Protein AF-A0A7X7K7S8-F1 (afdb_monomer_lite)

Sequence (73 aa):
MKNESPTAAPAQLGIGARLSIHPHRDDFVPVILGALADAEEAGLTAGLVLETDAVSTYVGARQSPAEERLARY

pLDDT: mean 81.68, std 13.73, range [46.84, 97.19]

Radius of gyration: 15.52 Å; chains: 1; bounding box: 52×18×32 Å

Structure (mmCIF, N/CA/C/O backbone):
data_AF-A0A7X7K7S8-F1
#
_entry.id   AF-A0A7X7K7S8-F1
#
loop_
_atom_site.group_PDB
_atom_site.id
_atom_site.type_symbol
_atom_site.label_atom_id
_atom_site.label_alt_id
_atom_site.label_comp_id
_atom_site.label_asym_id
_atom_site.label_entity_id
_atom_site.label_seq_id
_atom_site.pdbx_PDB_ins_code
_atom_site.Cartn_x
_atom_site.Cartn_y
_atom_site.Cartn_z
_atom_site.occupancy
_atom_site.B_iso_or_equiv
_atom_site.auth_seq_id
_atom_site.auth_comp_id
_atom_site.auth_asym_id
_atom_site.auth_atom_id
_atom_site.pdbx_PDB_model_num
ATOM 1 N N . MET A 1 1 ? -38.659 6.086 12.756 1.00 46.84 1 MET A N 1
ATOM 2 C CA . MET A 1 1 ? -37.281 5.551 12.717 1.00 46.84 1 MET A CA 1
ATOM 3 C C . MET A 1 1 ? -36.380 6.563 13.399 1.00 46.84 1 MET A C 1
ATOM 5 O O . MET A 1 1 ? -36.450 7.727 13.031 1.00 46.84 1 MET A O 1
ATOM 9 N N . LYS A 1 2 ? -35.636 6.177 14.443 1.00 47.25 2 LYS A N 1
ATOM 10 C CA . LYS A 1 2 ? -34.587 7.049 14.993 1.00 47.25 2 LYS A CA 1
ATOM 11 C C . LYS A 1 2 ? -33.462 7.079 13.959 1.00 47.25 2 LYS A C 1
ATOM 13 O O . LYS A 1 2 ? -32.988 6.014 13.581 1.00 47.25 2 LYS A O 1
ATOM 18 N N . ASN A 1 3 ? -33.094 8.263 13.481 1.00 52.59 3 ASN A N 1
ATOM 19 C CA . ASN A 1 3 ? -31.896 8.430 12.666 1.00 52.59 3 ASN A CA 1
ATOM 20 C C . ASN A 1 3 ? -30.699 8.178 13.586 1.00 52.59 3 ASN A C 1
ATOM 22 O O . ASN A 1 3 ? -30.392 9.022 14.427 1.00 52.59 3 ASN A O 1
ATOM 26 N N . GLU A 1 4 ? -30.075 7.007 13.491 1.00 60.12 4 GLU A N 1
ATOM 27 C CA . GLU A 1 4 ? -28.749 6.814 14.072 1.00 60.12 4 GLU A CA 1
ATOM 28 C C . GLU A 1 4 ? -27.791 7.757 13.344 1.00 60.12 4 GLU A C 1
ATOM 30 O O . GLU A 1 4 ? -27.620 7.670 12.127 1.00 60.12 4 GLU A O 1
ATOM 35 N N . SER A 1 5 ? -27.214 8.709 14.077 1.00 61.88 5 SER A N 1
ATOM 36 C CA . SER A 1 5 ? -26.110 9.513 13.561 1.00 61.88 5 SER A CA 1
ATOM 37 C C . SER A 1 5 ? -24.986 8.554 13.157 1.00 61.88 5 SER A C 1
ATOM 39 O O . SER A 1 5 ? -24.637 7.700 13.977 1.00 61.88 5 SER A O 1
ATOM 41 N N . PRO A 1 6 ? -24.425 8.650 11.935 1.00 55.69 6 PRO A N 1
ATOM 42 C CA . PRO A 1 6 ? -23.329 7.781 11.526 1.00 55.69 6 PRO A CA 1
ATOM 43 C C . PRO A 1 6 ? -22.213 7.890 12.564 1.00 55.69 6 PRO A C 1
ATOM 45 O O . PRO A 1 6 ? -21.778 8.991 12.913 1.00 55.69 6 PRO A O 1
ATOM 48 N N . THR A 1 7 ? -21.807 6.753 13.123 1.00 60.97 7 THR A N 1
ATOM 49 C CA . THR A 1 7 ? -20.707 6.738 14.081 1.00 60.97 7 THR A CA 1
ATOM 50 C C . THR A 1 7 ? -19.425 7.011 13.301 1.00 60.97 7 THR A C 1
ATOM 52 O O . THR A 1 7 ? -19.269 6.541 12.175 1.00 60.97 7 THR A O 1
ATOM 55 N N . ALA A 1 8 ? -18.476 7.751 13.874 1.00 63.34 8 ALA A N 1
ATOM 56 C CA . ALA A 1 8 ? -17.183 7.991 13.231 1.00 63.34 8 ALA A CA 1
ATOM 57 C C . ALA A 1 8 ? -16.278 6.738 13.201 1.00 63.34 8 ALA A C 1
ATOM 59 O O . ALA A 1 8 ? -15.056 6.846 13.125 1.00 63.34 8 ALA A O 1
ATOM 60 N N . ALA A 1 9 ? -16.866 5.543 13.307 1.00 63.88 9 ALA A N 1
ATOM 61 C CA . ALA A 1 9 ? -16.143 4.289 13.314 1.00 63.88 9 ALA A CA 1
ATOM 62 C C . ALA A 1 9 ? -15.397 4.110 11.978 1.00 63.88 9 ALA A C 1
ATOM 64 O O . ALA A 1 9 ? -15.994 4.322 10.917 1.00 63.88 9 ALA A O 1
ATOM 65 N N . PRO A 1 10 ? -14.130 3.656 11.992 1.00 64.94 10 PRO A N 1
ATOM 66 C CA . PRO A 1 10 ? -13.337 3.434 10.779 1.00 64.94 10 PRO A CA 1
ATOM 67 C C . PRO A 1 10 ? -14.045 2.548 9.748 1.00 64.94 10 PRO A C 1
ATOM 69 O O . PRO A 1 10 ? -13.963 2.801 8.551 1.00 64.94 10 PRO A O 1
ATOM 72 N N . ALA A 1 11 ? -14.819 1.562 10.211 1.00 63.47 11 ALA A N 1
ATOM 73 C CA . ALA A 1 11 ? -15.620 0.683 9.361 1.00 63.47 11 ALA A CA 1
ATOM 74 C C . ALA A 1 11 ? -16.749 1.404 8.590 1.00 63.47 11 ALA A C 1
ATOM 76 O O . ALA A 1 11 ? -17.224 0.878 7.588 1.00 63.47 11 ALA A O 1
ATOM 77 N N . GLN A 1 12 ? -17.195 2.576 9.057 1.00 64.12 12 GLN A N 1
ATOM 78 C CA . GLN A 1 12 ? -18.277 3.365 8.457 1.00 64.12 12 GLN A CA 1
ATOM 79 C C . GLN A 1 12 ? -17.761 4.555 7.643 1.00 64.12 12 GLN A C 1
ATOM 81 O O . GLN A 1 12 ? -18.349 4.876 6.613 1.00 64.12 12 GLN A O 1
ATOM 86 N N . LEU A 1 13 ? -16.678 5.201 8.086 1.00 69.00 13 LEU A N 1
ATOM 87 C CA . LEU A 1 13 ? -16.103 6.360 7.394 1.00 69.00 1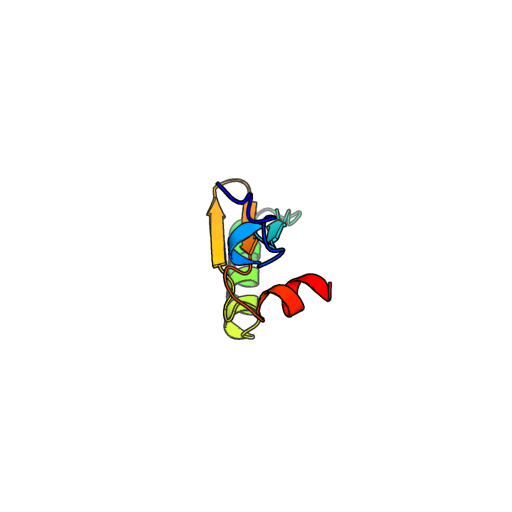3 L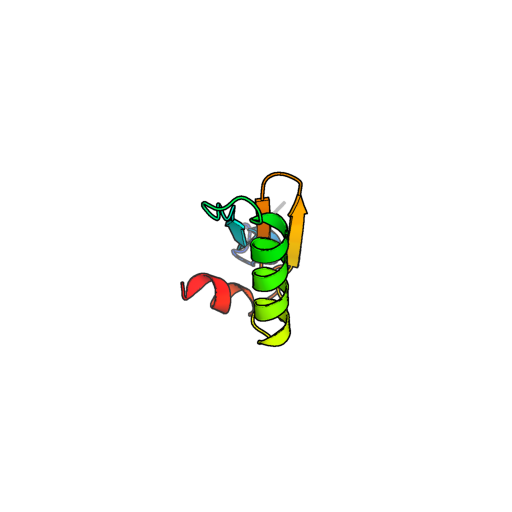EU A CA 1
ATOM 88 C C . LEU A 1 13 ? -14.971 5.999 6.424 1.00 69.00 13 LEU A C 1
ATOM 90 O O . LEU A 1 13 ? -14.726 6.755 5.491 1.00 69.00 13 LEU A O 1
ATOM 94 N N . GLY A 1 14 ? -14.303 4.859 6.630 1.00 65.06 14 GLY A N 1
ATOM 95 C CA . GLY A 1 14 ? -13.130 4.444 5.865 1.00 65.06 14 GLY A CA 1
ATOM 96 C C . GLY A 1 14 ? -11.942 5.376 6.099 1.00 65.06 14 GLY A C 1
ATOM 97 O O . GLY A 1 14 ? -11.761 6.347 5.372 1.00 65.06 14 GLY A O 1
ATOM 98 N N . ILE A 1 15 ? -11.096 5.076 7.088 1.00 79.88 15 ILE A N 1
ATOM 99 C CA . ILE A 1 15 ? -9.838 5.815 7.272 1.00 79.88 15 ILE A CA 1
ATOM 100 C C . ILE A 1 15 ? -8.775 5.164 6.396 1.00 79.88 15 ILE A C 1
ATOM 102 O O . ILE A 1 15 ? -8.461 3.984 6.560 1.00 79.88 15 ILE A O 1
ATOM 106 N N . GLY A 1 16 ? -8.233 5.924 5.450 1.00 84.75 16 GLY A N 1
ATOM 107 C CA . GLY A 1 16 ? -7.226 5.424 4.529 1.00 84.75 16 GLY A CA 1
ATOM 108 C C . GLY A 1 16 ? -6.614 6.507 3.655 1.00 84.75 16 GLY A C 1
ATOM 109 O O . GLY A 1 16 ? -7.082 7.643 3.615 1.00 84.75 16 GLY A O 1
ATOM 110 N N . ALA A 1 17 ? -5.572 6.118 2.937 1.00 86.69 17 ALA A N 1
ATOM 111 C CA . ALA A 1 17 ? -4.890 6.920 1.941 1.00 86.69 17 ALA A CA 1
ATOM 112 C C . ALA A 1 17 ? -4.824 6.149 0.623 1.00 86.69 17 ALA A C 1
ATOM 114 O O . ALA A 1 17 ? -4.840 4.916 0.595 1.00 86.69 17 ALA A O 1
ATOM 115 N N . ARG A 1 18 ? -4.729 6.885 -0.483 1.00 91.38 18 ARG A N 1
ATOM 116 C CA . ARG A 1 18 ? -4.384 6.322 -1.785 1.00 91.38 18 ARG A CA 1
ATOM 117 C C . ARG A 1 18 ? -3.078 6.951 -2.236 1.00 91.38 18 ARG A C 1
ATOM 119 O O . ARG A 1 18 ? -2.973 8.173 -2.284 1.00 91.38 18 ARG A O 1
ATOM 126 N N . LEU A 1 19 ? -2.091 6.109 -2.509 1.00 90.69 19 LEU A N 1
ATOM 127 C CA . LEU A 1 19 ? -0.725 6.517 -2.808 1.00 90.69 19 LEU A CA 1
ATOM 128 C C . LEU A 1 19 ? -0.297 6.023 -4.188 1.00 90.69 19 LEU A C 1
ATOM 130 O O . LEU A 1 19 ? -0.597 4.898 -4.584 1.00 90.69 19 LEU A O 1
ATOM 134 N N . SER A 1 20 ? 0.430 6.881 -4.897 1.00 93.38 20 SER A N 1
ATOM 135 C CA . SER A 1 20 ? 1.116 6.555 -6.145 1.00 93.38 20 SER A CA 1
ATOM 136 C C . SER A 1 20 ? 2.571 6.980 -5.998 1.00 93.38 20 SER A C 1
ATOM 138 O O . SER A 1 20 ? 2.866 8.152 -5.754 1.00 93.38 20 SER A O 1
ATOM 140 N N . ILE A 1 21 ? 3.481 6.020 -6.127 1.00 91.94 21 ILE A N 1
ATOM 141 C CA . ILE A 1 21 ? 4.923 6.247 -6.023 1.00 91.94 21 ILE A CA 1
ATOM 142 C C . ILE A 1 21 ? 5.475 6.356 -7.443 1.00 91.94 21 ILE A C 1
ATOM 144 O O . ILE A 1 21 ? 5.190 5.505 -8.280 1.00 91.94 21 ILE A O 1
ATOM 148 N N . HIS A 1 22 ? 6.278 7.387 -7.707 1.00 94.75 22 HIS A N 1
ATOM 149 C CA . HIS A 1 22 ? 6.835 7.660 -9.034 1.00 94.75 22 HIS A CA 1
ATOM 150 C C . HIS A 1 22 ? 8.371 7.687 -8.978 1.00 94.75 22 HIS A C 1
ATOM 152 O O . HIS A 1 22 ? 8.966 8.768 -8.941 1.00 94.75 22 HIS A O 1
ATOM 158 N N . PRO A 1 23 ? 9.045 6.521 -8.923 1.00 95.19 23 PRO A N 1
ATOM 159 C CA . PRO A 1 23 ? 10.498 6.472 -8.997 1.00 95.19 23 PRO A CA 1
ATOM 160 C C . PRO A 1 23 ? 10.965 6.990 -10.358 1.00 95.19 23 PRO A C 1
ATOM 162 O O . PRO A 1 23 ? 10.553 6.486 -11.399 1.00 95.19 23 PRO A O 1
ATOM 165 N N . HIS A 1 24 ? 11.851 7.981 -10.359 1.00 96.44 24 HIS A N 1
ATOM 166 C CA . HIS A 1 24 ? 12.358 8.585 -11.590 1.00 96.44 24 HIS A CA 1
ATOM 167 C C . HIS A 1 24 ? 13.551 7.788 -12.154 1.00 96.44 24 HIS A C 1
ATOM 169 O O . HIS A 1 24 ? 14.689 8.261 -12.154 1.00 96.44 24 HIS A O 1
ATOM 175 N N . ARG A 1 25 ? 13.288 6.537 -12.555 1.00 96.31 25 ARG A N 1
ATOM 176 C CA . ARG A 1 25 ? 14.257 5.567 -13.096 1.00 96.31 25 ARG A CA 1
ATOM 177 C C . ARG A 1 25 ? 13.558 4.500 -13.941 1.00 96.31 25 ARG A C 1
ATOM 179 O O . ARG A 1 25 ? 12.379 4.233 -13.732 1.00 96.31 25 ARG A O 1
ATOM 186 N N . ASP A 1 26 ? 14.294 3.871 -14.853 1.00 97.19 26 ASP A N 1
ATOM 187 C CA . ASP A 1 26 ? 13.727 2.924 -15.826 1.00 97.19 26 ASP A CA 1
ATOM 188 C C . ASP A 1 26 ? 13.221 1.623 -15.180 1.00 97.19 26 ASP A C 1
ATOM 190 O O . ASP A 1 26 ? 12.218 1.051 -15.597 1.00 97.19 26 ASP A O 1
ATOM 194 N N . ASP A 1 27 ? 13.869 1.173 -14.111 1.00 95.50 27 ASP A N 1
ATOM 195 C CA . ASP A 1 27 ? 13.512 -0.010 -13.324 1.00 95.50 27 ASP A CA 1
ATOM 196 C C . ASP A 1 27 ? 12.594 0.336 -12.137 1.00 95.50 27 ASP A C 1
ATOM 198 O O . ASP A 1 27 ? 12.736 -0.184 -11.031 1.00 95.50 27 ASP A O 1
ATOM 202 N N . PHE A 1 28 ? 11.622 1.223 -12.348 1.00 94.25 28 PHE A N 1
ATOM 203 C CA . PHE A 1 28 ? 10.710 1.676 -11.294 1.00 94.25 28 PHE A CA 1
ATOM 204 C C . PHE A 1 28 ? 9.806 0.565 -10.732 1.00 94.25 28 PHE A C 1
ATOM 206 O O . PHE A 1 28 ? 9.471 0.598 -9.551 1.00 94.25 28 PHE A O 1
ATOM 213 N N . VAL A 1 29 ? 9.419 -0.431 -11.539 1.00 91.62 29 VAL A N 1
ATOM 214 C CA . VAL A 1 29 ? 8.521 -1.522 -11.108 1.00 91.62 29 VAL A CA 1
ATOM 215 C C . VAL A 1 29 ? 9.096 -2.324 -9.929 1.00 91.62 29 VAL A C 1
ATOM 217 O O . VAL A 1 29 ? 8.437 -2.371 -8.888 1.00 91.62 29 VAL A O 1
ATOM 220 N N . PRO A 1 30 ? 10.299 -2.932 -10.023 1.00 94.44 30 PRO A N 1
ATOM 221 C CA . PRO A 1 30 ? 10.876 -3.665 -8.895 1.00 94.44 30 PRO A CA 1
ATOM 222 C C . PRO A 1 30 ? 11.142 -2.771 -7.678 1.00 94.44 30 PRO A C 1
ATOM 224 O O . PRO A 1 30 ? 11.078 -3.258 -6.556 1.00 94.44 30 PRO A O 1
ATOM 227 N N . VAL A 1 31 ? 11.375 -1.468 -7.869 1.00 94.88 31 VAL A N 1
ATOM 228 C CA . VAL A 1 31 ? 11.529 -0.510 -6.761 1.00 94.88 31 VAL A CA 1
ATOM 229 C C . VAL A 1 31 ? 10.221 -0.331 -5.990 1.00 94.88 31 VAL A C 1
ATOM 231 O O . VAL A 1 31 ? 10.229 -0.390 -4.764 1.00 94.88 31 VAL A O 1
ATOM 234 N N . ILE A 1 32 ? 9.095 -0.142 -6.687 1.00 91.94 32 ILE A N 1
ATOM 235 C CA . ILE A 1 32 ? 7.778 0.004 -6.045 1.00 91.94 32 ILE A CA 1
ATOM 236 C C . ILE A 1 32 ? 7.399 -1.287 -5.317 1.00 91.94 32 ILE A C 1
ATOM 238 O O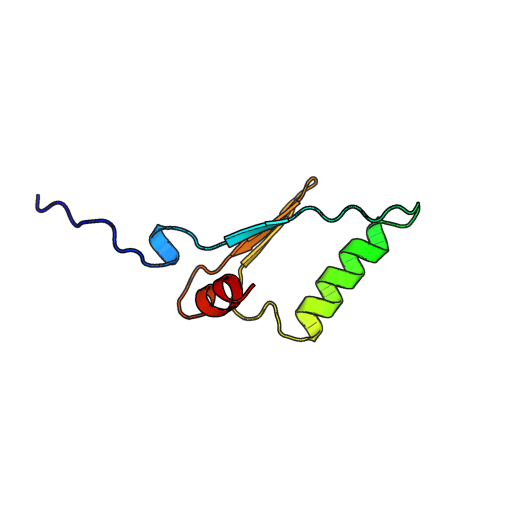 . ILE A 1 32 ? 7.001 -1.242 -4.156 1.00 91.94 32 ILE A O 1
ATOM 242 N N . LEU A 1 33 ? 7.540 -2.437 -5.982 1.00 90.62 33 LEU A N 1
ATOM 243 C CA . LEU A 1 33 ? 7.180 -3.726 -5.391 1.00 90.62 33 LEU A CA 1
ATOM 244 C C . LEU A 1 33 ? 8.090 -4.094 -4.210 1.00 90.62 33 LEU A C 1
ATOM 246 O O . LEU A 1 33 ? 7.591 -4.595 -3.207 1.00 90.62 33 LEU A O 1
ATOM 250 N N . GLY A 1 34 ? 9.390 -3.794 -4.298 1.00 93.31 34 GLY A N 1
ATOM 251 C CA . GLY A 1 34 ? 10.334 -3.970 -3.193 1.00 93.31 34 GLY A CA 1
ATOM 252 C C . GLY A 1 34 ? 9.967 -3.121 -1.978 1.00 93.31 34 GLY A C 1
ATOM 253 O O . GLY A 1 34 ? 9.871 -3.647 -0.880 1.00 93.31 34 GLY A O 1
ATOM 254 N N . ALA A 1 35 ? 9.639 -1.840 -2.175 1.00 92.62 35 ALA A N 1
ATOM 255 C CA . ALA A 1 35 ? 9.234 -0.964 -1.075 1.00 92.62 35 ALA A CA 1
ATOM 256 C C . ALA A 1 35 ? 7.949 -1.434 -0.363 1.00 92.62 35 ALA A C 1
ATOM 258 O O . ALA A 1 35 ? 7.824 -1.281 0.852 1.00 92.62 35 ALA A O 1
ATOM 259 N N . LEU A 1 36 ? 6.990 -2.005 -1.103 1.00 90.12 36 LEU A N 1
ATOM 260 C CA . LEU A 1 36 ? 5.785 -2.594 -0.508 1.00 90.12 36 LEU A CA 1
ATOM 261 C C . LEU A 1 36 ? 6.114 -3.851 0.312 1.00 90.12 36 LEU A C 1
ATOM 263 O O . LEU A 1 36 ? 5.581 -4.002 1.411 1.00 90.12 36 LEU A O 1
ATOM 267 N N . ALA A 1 37 ? 7.005 -4.711 -0.191 1.00 92.69 37 ALA A N 1
ATOM 268 C CA . ALA A 1 37 ? 7.468 -5.895 0.530 1.00 92.69 37 ALA A CA 1
ATOM 269 C C . ALA A 1 37 ? 8.238 -5.524 1.809 1.00 92.69 37 ALA A C 1
ATOM 271 O O . ALA A 1 37 ? 7.952 -6.075 2.869 1.00 92.69 37 ALA A O 1
ATOM 272 N N . ASP A 1 38 ? 9.131 -4.531 1.745 1.00 95.38 38 ASP A N 1
ATOM 273 C CA . ASP A 1 38 ? 9.881 -4.037 2.906 1.00 95.38 38 ASP A CA 1
ATOM 274 C C . ASP A 1 38 ? 8.939 -3.515 4.007 1.00 95.38 38 ASP A C 1
ATOM 276 O O . ASP A 1 38 ? 9.151 -3.756 5.197 1.00 95.38 38 ASP A O 1
ATOM 280 N N . ALA A 1 39 ? 7.865 -2.811 3.626 1.00 91.88 39 ALA A N 1
ATOM 281 C CA . ALA A 1 39 ? 6.866 -2.316 4.573 1.00 91.88 39 ALA A CA 1
ATOM 282 C C . ALA A 1 39 ? 6.077 -3.454 5.246 1.00 91.88 39 ALA A C 1
ATOM 284 O O . ALA A 1 39 ? 5.737 -3.358 6.431 1.00 91.88 39 ALA A O 1
ATOM 285 N N . GLU A 1 40 ? 5.782 -4.521 4.503 1.00 91.12 40 GLU A N 1
ATOM 286 C CA . GLU A 1 40 ? 5.143 -5.724 5.033 1.00 91.12 40 GLU A CA 1
ATOM 287 C C . GLU A 1 40 ? 6.072 -6.484 5.990 1.00 91.12 40 GLU A C 1
ATOM 289 O O . GLU A 1 40 ? 5.660 -6.798 7.108 1.00 91.12 40 GLU A O 1
ATOM 294 N N . GLU A 1 41 ? 7.334 -6.703 5.612 1.00 95.31 41 GLU A N 1
ATOM 295 C CA . GLU A 1 41 ? 8.337 -7.378 6.447 1.00 95.31 41 GLU A CA 1
ATOM 296 C C . GLU A 1 41 ? 8.617 -6.608 7.746 1.00 95.31 41 GLU A C 1
ATOM 298 O O . GLU A 1 41 ? 8.741 -7.199 8.821 1.00 95.31 41 GLU A O 1
ATOM 303 N N . ALA A 1 42 ? 8.616 -5.274 7.683 1.00 93.06 42 ALA A N 1
ATOM 304 C CA . ALA A 1 42 ? 8.718 -4.408 8.855 1.00 93.06 42 ALA A CA 1
ATOM 305 C C . ALA A 1 42 ? 7.458 -4.423 9.752 1.00 93.06 42 ALA A C 1
ATOM 307 O O . ALA A 1 42 ? 7.431 -3.761 10.792 1.00 93.06 42 ALA A O 1
ATOM 308 N N . GLY A 1 43 ? 6.398 -5.143 9.366 1.00 89.88 43 GLY A N 1
ATOM 309 C CA . GLY A 1 43 ? 5.144 -5.248 10.113 1.00 89.88 43 GLY A CA 1
ATOM 310 C C . GLY A 1 43 ? 4.304 -3.968 10.107 1.00 89.88 43 GLY A C 1
ATOM 311 O O . GLY A 1 43 ? 3.374 -3.837 10.908 1.00 89.88 43 GLY A O 1
ATOM 312 N N . LEU A 1 44 ? 4.603 -3.015 9.218 1.00 87.25 44 LEU A N 1
ATOM 313 C CA . LEU A 1 44 ? 3.930 -1.711 9.156 1.00 87.25 44 LEU A CA 1
ATOM 314 C C . LEU A 1 44 ? 2.523 -1.809 8.556 1.00 87.25 44 LEU A C 1
ATOM 316 O O . LEU A 1 44 ? 1.689 -0.931 8.773 1.00 87.25 44 LEU A O 1
ATOM 320 N N . THR A 1 45 ? 2.243 -2.893 7.836 1.00 88.38 45 THR A N 1
ATOM 321 C CA . THR A 1 45 ? 0.961 -3.150 7.170 1.00 88.38 45 THR A CA 1
ATOM 322 C C . THR A 1 45 ? -0.009 -3.966 8.031 1.00 88.38 45 THR A C 1
ATOM 324 O O . THR A 1 45 ? -1.155 -4.187 7.641 1.00 88.38 45 THR A O 1
ATOM 327 N N . ALA A 1 46 ? 0.407 -4.398 9.228 1.00 86.19 46 ALA A N 1
ATOM 328 C CA . ALA A 1 46 ? -0.389 -5.271 10.083 1.00 86.19 46 ALA A CA 1
ATOM 329 C C . ALA A 1 46 ? -1.729 -4.628 10.491 1.00 86.19 46 ALA A C 1
ATOM 331 O O . ALA A 1 46 ? -1.773 -3.577 11.140 1.00 86.19 46 ALA A O 1
ATOM 332 N N . GLY A 1 47 ? -2.834 -5.300 10.152 1.00 83.62 47 GLY A N 1
ATOM 333 C CA . GLY A 1 47 ? -4.197 -4.824 10.416 1.00 83.62 47 GLY A CA 1
ATOM 334 C C . GLY A 1 47 ? -4.707 -3.774 9.422 1.00 83.62 47 GLY A C 1
ATOM 335 O O . GLY A 1 47 ? -5.824 -3.283 9.589 1.00 83.62 47 GLY A O 1
ATOM 336 N N . LEU A 1 48 ? -3.919 -3.443 8.394 1.00 87.38 48 LEU A N 1
ATOM 337 C CA . LEU A 1 48 ? -4.337 -2.596 7.283 1.00 87.38 48 LEU A CA 1
ATOM 338 C C . LEU A 1 48 ? -4.842 -3.446 6.115 1.00 87.38 48 LEU A C 1
ATOM 340 O O . LEU A 1 48 ? -4.482 -4.609 5.940 1.00 87.38 48 LEU A O 1
ATOM 344 N N . VAL A 1 49 ? -5.683 -2.831 5.299 1.00 88.44 49 VAL A N 1
ATOM 345 C CA . VAL A 1 49 ? -6.099 -3.335 3.998 1.00 88.44 49 VAL A CA 1
ATOM 346 C C . VAL A 1 49 ? -5.266 -2.652 2.933 1.00 88.44 49 VAL A C 1
ATOM 348 O O . VAL A 1 49 ? -5.192 -1.423 2.904 1.00 88.44 49 VAL A O 1
ATOM 351 N N . LEU A 1 50 ? -4.682 -3.468 2.060 1.00 89.81 50 LEU A N 1
ATOM 352 C CA . LEU A 1 50 ? -3.903 -3.039 0.911 1.00 89.81 50 LEU A CA 1
ATOM 353 C C . LEU A 1 50 ? -4.584 -3.518 -0.366 1.00 89.81 50 LEU A C 1
ATOM 355 O O . LEU A 1 50 ? -4.838 -4.710 -0.528 1.00 89.81 50 LEU A O 1
ATOM 359 N N . GLU A 1 51 ? -4.868 -2.592 -1.275 1.00 90.56 51 GLU A N 1
ATOM 360 C CA . GLU A 1 51 ? -5.434 -2.903 -2.589 1.00 90.56 51 GLU A CA 1
ATOM 361 C C . GLU A 1 51 ? -4.680 -2.095 -3.651 1.00 90.56 51 GLU A C 1
ATOM 363 O O . GLU A 1 51 ? -4.786 -0.870 -3.694 1.00 90.56 51 GLU A O 1
ATOM 368 N N . THR A 1 52 ? -3.893 -2.774 -4.489 1.00 90.06 52 THR A N 1
ATOM 369 C CA . THR A 1 52 ? -3.100 -2.149 -5.563 1.00 90.06 52 THR A CA 1
ATOM 370 C C . THR A 1 52 ? -3.779 -2.347 -6.913 1.00 90.06 52 THR A C 1
ATOM 372 O O . THR A 1 52 ? -4.160 -3.462 -7.265 1.00 90.06 52 THR A O 1
ATOM 375 N N . ASP A 1 53 ? -3.890 -1.267 -7.681 1.00 89.50 53 ASP A N 1
ATOM 376 C CA . ASP A 1 53 ? -4.329 -1.264 -9.075 1.00 89.50 53 ASP A CA 1
ATOM 377 C C . ASP A 1 53 ? -3.238 -0.698 -10.003 1.00 89.50 53 ASP A C 1
ATOM 379 O O . ASP A 1 53 ? -2.104 -0.455 -9.591 1.00 89.50 53 ASP A O 1
ATOM 383 N N . ALA A 1 54 ? -3.566 -0.512 -11.284 1.00 87.88 54 ALA A N 1
ATOM 384 C CA . ALA A 1 54 ? -2.619 -0.041 -12.295 1.00 87.88 54 ALA A CA 1
ATOM 385 C C . ALA A 1 54 ? -2.125 1.406 -12.083 1.00 87.88 54 ALA A C 1
ATOM 387 O O . ALA A 1 54 ? -1.222 1.844 -12.791 1.00 87.88 54 ALA A O 1
ATOM 388 N N . VAL A 1 55 ? -2.724 2.159 -11.157 1.00 89.94 55 VAL A N 1
ATOM 389 C CA . VAL A 1 55 ? -2.435 3.580 -10.925 1.00 89.94 55 VAL A CA 1
ATOM 390 C C . VAL A 1 55 ? -1.907 3.822 -9.512 1.00 89.94 55 VAL A C 1
ATOM 392 O O . VAL A 1 55 ? -1.083 4.713 -9.297 1.00 89.94 55 VAL A O 1
ATOM 395 N N . SER A 1 56 ? -2.401 3.079 -8.523 1.00 92.19 56 SER A N 1
ATOM 396 C CA . SER A 1 56 ? -2.203 3.415 -7.115 1.00 92.19 56 SER A CA 1
ATOM 397 C C . SER A 1 56 ? -2.405 2.231 -6.176 1.00 92.19 56 SER A C 1
ATOM 399 O O . SER A 1 56 ? -2.995 1.214 -6.535 1.00 92.19 56 SER A O 1
ATOM 401 N N . THR A 1 57 ? -1.979 2.413 -4.930 1.00 92.56 57 THR A N 1
ATOM 402 C CA . THR A 1 57 ? -2.282 1.520 -3.813 1.00 92.56 57 THR A CA 1
ATOM 403 C C . THR A 1 57 ? -3.198 2.237 -2.828 1.00 92.56 57 THR A C 1
ATOM 405 O O . THR A 1 57 ? -2.914 3.354 -2.395 1.00 92.56 57 THR A O 1
ATOM 408 N N . TYR A 1 58 ? -4.307 1.603 -2.463 1.00 91.56 58 TYR A N 1
ATOM 409 C CA . TYR A 1 58 ? -5.095 1.975 -1.296 1.00 91.56 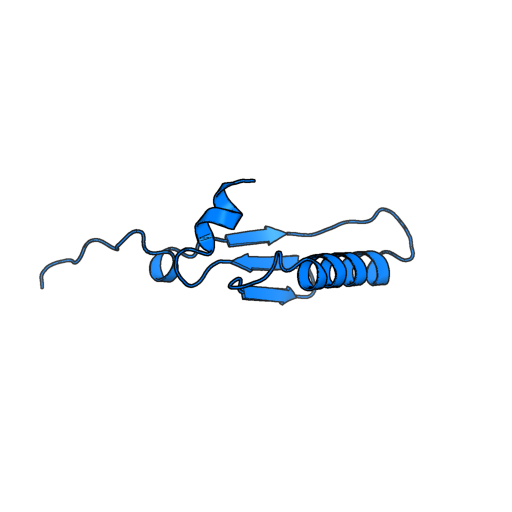58 TYR A CA 1
ATOM 410 C C . TYR A 1 58 ? -4.513 1.334 -0.041 1.00 91.56 58 TYR A C 1
ATOM 412 O O . TYR A 1 58 ? -4.194 0.147 -0.048 1.00 91.56 58 TYR A O 1
ATOM 420 N N . VAL A 1 59 ? -4.431 2.117 1.032 1.00 91.00 59 VAL A N 1
ATOM 421 C CA . VAL A 1 59 ? -4.033 1.684 2.371 1.00 91.00 59 VAL A CA 1
ATOM 422 C C . VAL A 1 59 ? -5.091 2.167 3.350 1.00 91.00 59 VAL A C 1
ATOM 424 O O . VAL A 1 59 ? -5.307 3.372 3.464 1.00 91.00 59 VAL A O 1
ATOM 427 N N . GLY A 1 60 ? -5.755 1.265 4.066 1.00 89.12 60 GLY A N 1
ATOM 428 C CA . GLY A 1 60 ? -6.828 1.663 4.977 1.00 89.12 60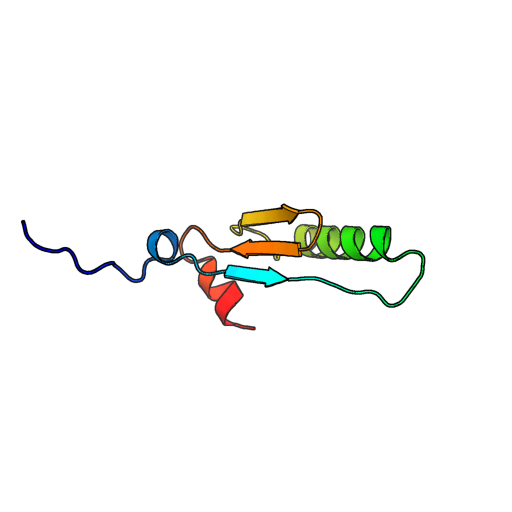 GLY A CA 1
ATOM 429 C C . GLY A 1 60 ? -7.006 0.769 6.188 1.00 89.12 60 GLY A C 1
ATOM 430 O O . GLY A 1 60 ? -6.649 -0.403 6.177 1.00 89.12 60 GLY A O 1
ATOM 431 N N . ALA A 1 61 ? -7.605 1.322 7.234 1.00 84.00 61 ALA A N 1
ATOM 432 C CA . ALA A 1 61 ? -8.022 0.588 8.416 1.00 84.00 61 ALA A CA 1
ATOM 433 C C . ALA A 1 61 ? -9.526 0.304 8.335 1.00 84.00 61 ALA A C 1
ATOM 435 O O . ALA A 1 61 ? -10.345 1.223 8.299 1.00 84.00 61 ALA A O 1
ATOM 436 N N . ARG A 1 62 ? -9.904 -0.980 8.322 1.00 70.81 62 ARG A N 1
ATOM 437 C CA . ARG A 1 62 ? -11.318 -1.396 8.417 1.00 70.81 62 ARG A CA 1
ATOM 438 C C . ARG A 1 62 ? -11.763 -1.643 9.861 1.00 70.81 62 ARG A C 1
ATOM 440 O O . ARG A 1 62 ? -12.956 -1.803 10.103 1.00 70.81 62 ARG A O 1
ATOM 447 N N . GLN A 1 63 ? -10.824 -1.692 10.808 1.00 72.12 63 GLN A N 1
ATOM 448 C CA . GLN A 1 63 ? -11.072 -1.989 12.219 1.00 72.12 63 GLN A CA 1
ATOM 449 C C . GLN A 1 63 ? -10.138 -1.189 13.134 1.00 72.12 63 GLN A C 1
ATOM 451 O O . GLN A 1 63 ? -8.985 -0.939 12.783 1.00 72.12 63 GLN A O 1
ATOM 456 N N . SER A 1 64 ? -10.643 -0.871 14.327 1.00 69.12 64 SER A N 1
ATOM 457 C CA . SER A 1 64 ? -9.878 -0.221 15.392 1.00 69.12 64 SER A CA 1
ATOM 458 C C . SER A 1 64 ? -8.891 -1.183 16.059 1.00 69.12 64 SER A C 1
ATOM 460 O O . SER A 1 64 ? -9.243 -2.353 16.235 1.00 69.12 64 SER A O 1
ATOM 462 N N . PRO A 1 65 ? -7.669 -0.747 16.437 1.00 76.19 65 PRO A N 1
ATOM 463 C CA . PRO A 1 65 ? -7.130 0.624 16.401 1.00 76.19 65 PRO A CA 1
ATOM 464 C C . PRO A 1 65 ? -6.189 0.904 15.211 1.00 76.19 65 PRO A C 1
ATOM 466 O O . PRO A 1 65 ? -5.279 1.727 15.315 1.00 76.19 65 PRO A O 1
ATOM 469 N N . ALA A 1 66 ? -6.318 0.189 14.089 1.00 72.69 66 ALA A N 1
ATOM 470 C CA . ALA A 1 66 ? -5.338 0.284 13.002 1.00 72.69 66 ALA A CA 1
ATOM 471 C C . ALA A 1 66 ? -5.287 1.688 12.358 1.00 72.69 66 ALA A C 1
ATOM 473 O O . ALA A 1 66 ? -4.236 2.114 11.879 1.00 72.69 66 ALA A O 1
ATOM 474 N N . GLU A 1 67 ? -6.386 2.442 12.418 1.00 74.75 67 GLU A N 1
ATOM 475 C CA . GLU A 1 67 ? -6.494 3.835 11.976 1.00 74.75 67 GLU A CA 1
ATOM 476 C C . GLU A 1 67 ? -5.539 4.782 12.702 1.00 74.75 67 GLU A C 1
ATOM 478 O O . GLU A 1 67 ? -5.070 5.750 12.104 1.00 74.75 67 GLU A O 1
ATOM 483 N N . GLU A 1 68 ? -5.199 4.504 13.964 1.00 76.38 68 GLU A N 1
ATOM 484 C CA . GLU A 1 68 ? -4.305 5.365 14.740 1.00 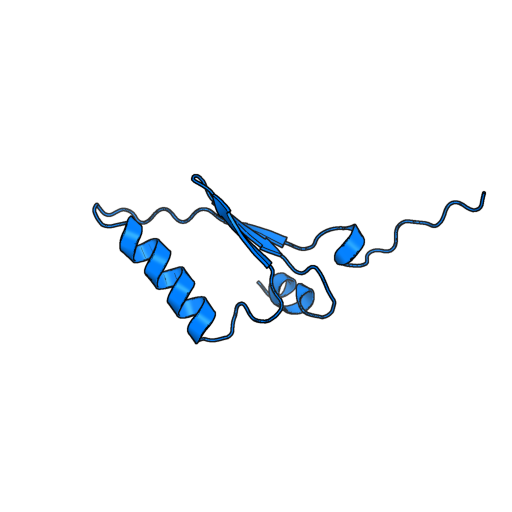76.38 68 GLU A CA 1
ATOM 485 C C . GLU A 1 68 ? -2.895 5.393 14.147 1.00 76.38 68 GLU A C 1
ATOM 487 O O . GLU A 1 68 ? -2.167 6.368 14.321 1.00 76.38 68 GLU A O 1
ATOM 492 N N . ARG A 1 69 ? -2.497 4.333 13.433 1.00 72.06 69 ARG A N 1
ATOM 493 C CA . ARG A 1 69 ? -1.207 4.278 12.736 1.00 72.06 69 ARG A CA 1
ATOM 494 C C . ARG A 1 69 ? -1.199 5.160 11.493 1.00 72.06 69 ARG A C 1
ATOM 496 O O . ARG A 1 69 ? -0.180 5.775 11.208 1.00 72.06 69 ARG A O 1
ATOM 503 N N . LEU A 1 70 ? -2.332 5.249 10.796 1.00 73.69 70 LEU A N 1
ATOM 504 C CA . LEU A 1 70 ? -2.489 6.111 9.624 1.00 73.69 70 LEU A CA 1
ATOM 505 C C . LEU A 1 70 ? -2.524 7.592 10.017 1.00 73.69 70 LEU A C 1
ATOM 507 O O . LEU A 1 70 ? -1.960 8.413 9.311 1.00 73.69 70 LEU A O 1
ATOM 511 N N . ALA A 1 71 ? -3.133 7.929 11.156 1.00 69.06 71 ALA A N 1
ATOM 512 C CA . ALA A 1 71 ? -3.261 9.311 11.622 1.00 69.06 71 ALA A CA 1
ATOM 513 C C . ALA A 1 71 ? -1.963 9.933 12.181 1.00 69.06 71 ALA A C 1
ATOM 515 O O . ALA A 1 71 ? -1.938 11.128 12.469 1.00 69.06 71 ALA A O 1
ATOM 516 N N . ARG A 1 72 ? -0.907 9.138 12.404 1.00 65.12 72 ARG A N 1
ATOM 517 C CA . ARG A 1 72 ? 0.375 9.613 12.962 1.00 65.12 72 ARG A CA 1
ATOM 518 C C . ARG A 1 72 ? 1.353 10.169 11.918 1.00 65.12 72 ARG A C 1
ATOM 520 O O . ARG A 1 72 ? 2.403 10.665 12.323 1.00 65.12 72 ARG A O 1
ATOM 527 N N . TYR A 1 73 ? 1.027 10.076 10.630 1.00 55.00 73 TYR A N 1
ATOM 528 C CA . TYR A 1 73 ? 1.809 10.602 9.506 1.00 55.00 73 TYR A CA 1
ATOM 529 C C . TYR A 1 73 ? 1.082 11.771 8.843 1.00 55.00 73 TYR A C 1
ATOM 531 O O . TYR A 1 73 ? 1.790 12.684 8.366 1.00 55.00 73 TYR A O 1
#

Secondary structure (DSSP, 8-state):
---PPPP--HHHH-EEEEE----SSTTHHHHHHHHHHHHHHTTTTTT-EEEE-SS-EEEEESSTTTHHHHTT-

Foldseek 3Di:
DPPDDQDPFCLRPWQKDKDFDDPPDPPVVCVVVVVVVVCVVVVVLPQWDWDDDPGTIITTHNHPPNSVSVVVD